Protein AF-A0ABD6DJF8-F1 (afdb_monomer)

Structure (mmCIF, N/CA/C/O backbone):
data_AF-A0ABD6DJF8-F1
#
_entry.id   AF-A0ABD6DJF8-F1
#
loop_
_atom_site.group_PDB
_atom_site.id
_atom_site.type_symbol
_atom_site.label_atom_id
_atom_site.label_alt_id
_atom_site.label_comp_id
_atom_site.label_asym_id
_atom_site.label_entity_id
_atom_site.label_seq_id
_atom_site.pdbx_PDB_ins_code
_atom_site.Cartn_x
_atom_site.Cartn_y
_atom_site.Cartn_z
_atom_site.occupancy
_atom_site.B_iso_or_equiv
_atom_site.auth_seq_id
_atom_site.auth_comp_id
_atom_site.auth_asym_id
_atom_site.auth_atom_id
_atom_site.pdbx_PDB_model_num
ATOM 1 N N . MET A 1 1 ? 12.710 9.461 -6.336 1.00 67.00 1 MET A N 1
ATOM 2 C CA . MET A 1 1 ? 12.147 9.078 -7.646 1.00 67.00 1 MET A CA 1
ATOM 3 C C . MET A 1 1 ? 11.269 7.851 -7.463 1.00 67.00 1 MET A C 1
ATOM 5 O O . MET A 1 1 ? 11.591 7.058 -6.578 1.00 67.00 1 MET A O 1
ATOM 9 N N . PRO A 1 2 ? 10.154 7.730 -8.198 1.00 80.25 2 PRO A N 1
ATOM 10 C CA . PRO A 1 2 ? 9.406 6.479 -8.271 1.00 80.25 2 PRO A CA 1
ATOM 11 C C . PRO A 1 2 ? 10.259 5.352 -8.878 1.00 80.25 2 PRO A C 1
ATOM 13 O O . PRO A 1 2 ? 11.252 5.612 -9.559 1.00 80.25 2 PRO A O 1
ATOM 16 N N . ARG A 1 3 ? 9.930 4.108 -8.524 1.00 89.88 3 ARG A N 1
ATOM 17 C CA . ARG A 1 3 ? 10.587 2.884 -8.997 1.00 89.88 3 ARG A CA 1
ATOM 18 C C . ARG A 1 3 ? 9.525 1.900 -9.470 1.00 89.88 3 ARG A C 1
ATOM 20 O O . ARG A 1 3 ? 8.426 1.888 -8.915 1.00 89.88 3 ARG A O 1
ATOM 27 N N . GLN A 1 4 ? 9.885 1.053 -10.428 1.00 93.50 4 GLN A N 1
ATOM 28 C CA . GLN A 1 4 ? 9.076 -0.107 -10.787 1.00 93.50 4 GLN A CA 1
ATOM 29 C C . GLN A 1 4 ? 9.014 -1.083 -9.602 1.00 93.50 4 GLN A C 1
ATOM 31 O O . GLN A 1 4 ? 10.021 -1.312 -8.927 1.00 93.50 4 GLN A O 1
ATOM 36 N N . LEU A 1 5 ? 7.829 -1.627 -9.334 1.00 94.44 5 LEU A N 1
ATOM 37 C CA . LEU A 1 5 ? 7.541 -2.494 -8.195 1.00 94.44 5 LEU A CA 1
ATOM 38 C C . LEU A 1 5 ? 7.009 -3.836 -8.686 1.00 94.44 5 LEU A C 1
ATOM 40 O O . LEU A 1 5 ? 6.065 -3.882 -9.471 1.00 94.44 5 LEU A O 1
ATOM 44 N N . ASP A 1 6 ? 7.596 -4.914 -8.176 1.00 94.62 6 ASP A N 1
ATOM 45 C CA . ASP A 1 6 ? 7.154 -6.285 -8.420 1.00 94.62 6 ASP A CA 1
ATOM 46 C C . ASP A 1 6 ? 6.567 -6.848 -7.117 1.00 94.62 6 ASP A C 1
ATOM 48 O O . ASP A 1 6 ? 7.290 -7.267 -6.207 1.00 94.6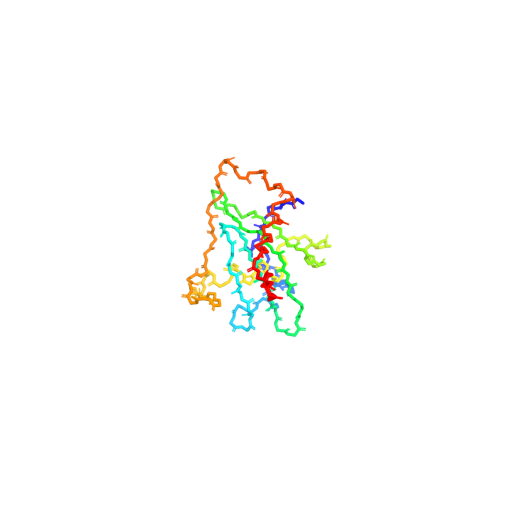2 6 ASP A O 1
ATOM 52 N N . PHE A 1 7 ? 5.244 -6.747 -6.978 1.00 94.94 7 PHE A N 1
ATOM 53 C CA . PHE A 1 7 ? 4.532 -7.192 -5.777 1.00 94.94 7 PHE A CA 1
ATOM 54 C C . PHE A 1 7 ? 4.405 -8.710 -5.723 1.00 94.94 7 PHE A C 1
ATOM 56 O O . PHE A 1 7 ? 4.391 -9.297 -4.6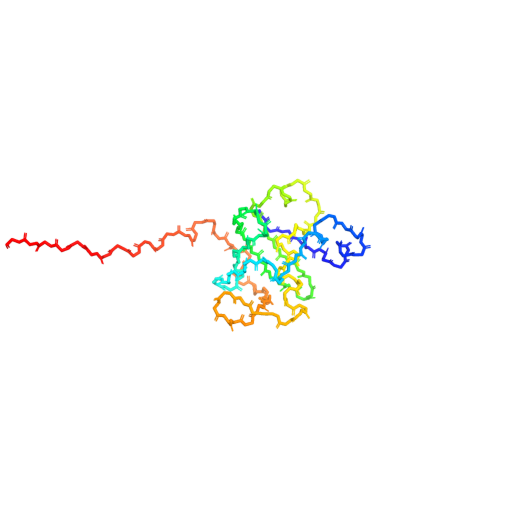44 1.00 94.94 7 PHE A O 1
ATOM 63 N N . GLU A 1 8 ? 4.310 -9.341 -6.883 1.00 93.94 8 GLU A N 1
ATOM 64 C CA . GLU A 1 8 ? 4.221 -10.779 -7.041 1.00 93.94 8 GLU A CA 1
ATOM 65 C C . GLU A 1 8 ? 5.541 -11.436 -6.618 1.00 93.94 8 GLU A C 1
ATOM 67 O O . GLU A 1 8 ? 5.515 -12.353 -5.799 1.00 93.94 8 GLU A O 1
ATOM 72 N N . ALA A 1 9 ? 6.691 -10.906 -7.046 1.00 92.94 9 ALA A N 1
ATOM 73 C CA . ALA A 1 9 ? 7.994 -11.367 -6.568 1.00 92.94 9 ALA A CA 1
ATOM 74 C C . ALA A 1 9 ? 8.175 -11.143 -5.055 1.00 92.94 9 ALA A C 1
ATOM 76 O O . ALA A 1 9 ? 8.725 -12.007 -4.368 1.00 92.94 9 ALA A O 1
ATOM 77 N N . GLU A 1 10 ? 7.696 -10.014 -4.513 1.00 94.12 10 GLU A N 1
ATOM 78 C CA . GLU A 1 10 ? 7.710 -9.742 -3.066 1.00 94.12 10 GLU A CA 1
ATOM 79 C C . GLU A 1 10 ? 6.857 -10.743 -2.270 1.00 94.12 10 GLU A C 1
ATOM 81 O O . GLU A 1 10 ? 7.256 -11.203 -1.197 1.00 94.12 10 GLU A O 1
ATOM 86 N N . ARG A 1 11 ? 5.680 -11.093 -2.793 1.00 92.56 11 ARG A N 1
ATOM 87 C CA . ARG A 1 11 ? 4.802 -12.109 -2.209 1.00 92.56 11 ARG A CA 1
ATOM 88 C C . ARG A 1 11 ? 5.459 -13.479 -2.247 1.00 92.56 11 ARG A C 1
ATOM 90 O O . ARG A 1 11 ? 5.494 -14.167 -1.231 1.00 92.56 11 ARG A O 1
ATOM 97 N N . ASP A 1 12 ? 5.953 -13.875 -3.414 1.00 92.56 12 ASP A N 1
ATOM 98 C CA . ASP A 1 12 ? 6.420 -15.236 -3.670 1.00 92.56 12 ASP A CA 1
ATOM 99 C C . ASP A 1 12 ? 7.740 -15.529 -2.942 1.00 92.56 12 ASP A C 1
ATOM 101 O O . ASP A 1 12 ? 7.974 -16.663 -2.523 1.00 92.56 12 ASP A O 1
ATOM 105 N N . ARG A 1 13 ? 8.575 -14.505 -2.702 1.00 87.81 13 ARG A N 1
ATOM 106 C CA . ARG A 1 13 ? 9.770 -14.636 -1.851 1.00 87.81 13 ARG A CA 1
ATOM 107 C C . ARG A 1 13 ? 9.449 -14.769 -0.357 1.00 87.81 13 ARG A C 1
ATOM 109 O O . ARG A 1 13 ? 10.355 -15.085 0.407 1.00 87.81 13 ARG A O 1
ATOM 116 N N . GLY A 1 14 ? 8.205 -14.503 0.062 1.00 73.62 14 GLY A N 1
ATOM 117 C CA . GLY A 1 14 ? 7.806 -14.491 1.473 1.00 73.62 14 GLY A CA 1
ATOM 118 C C . GLY A 1 14 ? 8.551 -13.433 2.291 1.00 73.62 14 GLY A C 1
ATOM 119 O O . GLY A 1 14 ? 8.959 -13.697 3.414 1.00 73.62 14 GLY A O 1
ATOM 120 N N . GLY A 1 15 ? 8.819 -12.262 1.705 1.00 72.94 15 GLY A N 1
ATOM 121 C CA . GLY A 1 15 ? 9.645 -11.245 2.355 1.00 72.94 15 GLY A CA 1
ATOM 122 C C . GLY A 1 15 ? 8.957 -10.586 3.555 1.00 72.94 15 GLY A C 1
ATOM 123 O O . GLY A 1 15 ? 7.735 -10.417 3.562 1.00 72.94 15 GLY A O 1
ATOM 124 N N . ASP A 1 16 ? 9.756 -10.099 4.514 1.00 85.31 16 ASP A N 1
ATOM 125 C CA . ASP A 1 16 ? 9.287 -9.363 5.702 1.00 85.31 16 ASP A CA 1
ATOM 126 C C . ASP A 1 16 ? 8.290 -8.244 5.354 1.00 85.31 16 ASP A C 1
ATOM 128 O O . ASP A 1 16 ? 7.358 -7.971 6.110 1.00 85.31 16 ASP A O 1
ATOM 132 N N . SER A 1 17 ? 8.473 -7.568 4.213 1.00 92.12 17 SER A N 1
ATOM 133 C CA . SER A 1 17 ? 7.574 -6.495 3.774 1.00 92.12 17 SER A CA 1
ATOM 134 C C . SER A 1 17 ? 6.182 -7.015 3.426 1.00 92.12 17 SER A C 1
ATOM 136 O O . SER A 1 17 ? 5.194 -6.399 3.831 1.00 92.12 17 SER A O 1
ATOM 138 N N . TRP A 1 18 ? 6.085 -8.140 2.711 1.00 94.00 18 TRP A N 1
ATOM 139 C CA . TRP A 1 18 ? 4.795 -8.741 2.389 1.00 94.00 18 TRP A CA 1
ATOM 140 C C . TRP A 1 18 ? 4.117 -9.293 3.635 1.00 94.00 18 TRP A C 1
ATOM 142 O O . TRP A 1 18 ? 2.922 -9.078 3.819 1.00 94.00 18 TRP A O 1
ATOM 152 N N . GLU A 1 19 ? 4.851 -9.979 4.508 1.00 92.88 19 GLU A N 1
ATOM 153 C CA . GLU A 1 19 ? 4.285 -10.578 5.721 1.00 92.88 19 GLU A CA 1
ATOM 154 C C . GLU A 1 19 ? 3.757 -9.522 6.697 1.00 92.88 19 GLU A C 1
ATOM 156 O O . GLU A 1 19 ? 2.650 -9.652 7.216 1.00 92.88 19 GLU A O 1
ATOM 161 N N . ARG A 1 20 ? 4.503 -8.427 6.886 1.00 92.88 20 ARG A N 1
ATOM 162 C CA . ARG A 1 20 ? 4.106 -7.314 7.765 1.00 92.88 20 ARG A CA 1
ATOM 163 C C . ARG A 1 20 ? 2.961 -6.468 7.215 1.00 92.88 20 ARG A C 1
ATOM 165 O O . ARG A 1 20 ? 2.389 -5.673 7.959 1.00 92.88 20 ARG A O 1
ATOM 172 N N . ALA A 1 21 ? 2.665 -6.574 5.923 1.00 95.75 21 ALA A N 1
ATOM 173 C CA . ALA A 1 21 ? 1.580 -5.836 5.300 1.00 95.75 21 ALA A CA 1
ATOM 174 C C . ALA A 1 21 ? 0.230 -6.475 5.654 1.00 95.75 21 ALA A C 1
ATOM 176 O O . ALA A 1 21 ? -0.175 -7.463 5.034 1.00 95.75 21 ALA A O 1
ATOM 177 N N . ASP A 1 22 ? -0.476 -5.896 6.623 1.00 96.19 22 ASP A N 1
ATOM 178 C CA . ASP A 1 22 ? -1.854 -6.254 6.960 1.00 96.19 22 ASP A CA 1
ATOM 179 C C . ASP A 1 22 ? -2.792 -5.065 6.691 1.00 96.19 22 ASP A C 1
ATOM 181 O O . ASP A 1 22 ? -2.844 -4.128 7.493 1.00 96.19 22 ASP A O 1
ATOM 185 N N . PRO A 1 23 ? -3.551 -5.078 5.581 1.00 97.44 23 PRO A N 1
ATOM 186 C CA . PRO A 1 23 ? -4.444 -3.977 5.240 1.00 97.44 23 PRO A CA 1
ATOM 187 C C . PRO A 1 23 ? -5.694 -3.897 6.116 1.00 97.44 23 PRO A C 1
ATOM 189 O O . PRO A 1 23 ? -6.366 -2.876 6.083 1.00 97.44 23 PRO A O 1
ATOM 192 N N . ARG A 1 24 ? -6.025 -4.933 6.898 1.00 97.69 24 ARG A N 1
ATOM 193 C CA . ARG A 1 24 ? -7.176 -4.890 7.817 1.00 97.69 24 ARG A CA 1
ATOM 194 C C . ARG A 1 24 ? -6.832 -4.222 9.143 1.00 97.69 24 ARG A C 1
ATOM 196 O O . ARG A 1 24 ? -7.727 -3.736 9.825 1.00 97.69 24 ARG A O 1
ATOM 203 N N . ALA A 1 25 ? -5.555 -4.237 9.514 1.00 97.50 25 ALA A N 1
ATOM 204 C CA . ALA A 1 25 ? -5.056 -3.619 10.737 1.00 97.50 25 ALA A CA 1
ATOM 205 C C . ALA A 1 25 ? -4.406 -2.244 10.492 1.00 97.50 25 ALA A C 1
ATOM 207 O O . ALA A 1 25 ? -4.130 -1.517 11.447 1.00 97.50 25 ALA A O 1
ATOM 208 N N . ALA A 1 26 ? -4.136 -1.890 9.234 1.00 98.12 26 ALA A N 1
ATOM 209 C CA . ALA A 1 26 ? -3.571 -0.603 8.854 1.00 98.12 26 ALA A CA 1
ATOM 210 C C . ALA A 1 26 ? -4.648 0.481 8.687 1.00 98.12 26 ALA A C 1
ATOM 212 O O . ALA A 1 26 ? -5.770 0.200 8.274 1.00 98.12 26 ALA A O 1
ATOM 213 N N . LEU A 1 27 ? -4.267 1.736 8.931 1.00 98.44 27 LEU A N 1
ATOM 214 C CA . LEU A 1 27 ? -5.011 2.899 8.449 1.00 98.44 27 LEU A CA 1
ATOM 215 C C . LEU A 1 27 ? -4.515 3.243 7.042 1.00 98.44 27 LEU A C 1
ATOM 217 O O . LEU A 1 27 ? -3.309 3.424 6.848 1.00 98.44 27 LEU A O 1
ATOM 221 N N . ILE A 1 28 ? -5.438 3.336 6.086 1.00 98.50 28 ILE A N 1
ATOM 222 C CA . ILE A 1 28 ? -5.176 3.733 4.701 1.00 98.50 28 ILE A CA 1
ATOM 223 C C . ILE A 1 28 ? -6.015 4.976 4.424 1.00 98.50 28 ILE A C 1
ATOM 225 O O . ILE A 1 28 ? -7.235 4.905 4.508 1.00 98.50 28 ILE A O 1
ATOM 229 N N . GLU A 1 29 ? -5.365 6.082 4.076 1.00 98.12 29 GLU A N 1
ATOM 230 C CA . GLU A 1 29 ? -6.027 7.308 3.620 1.00 98.12 29 GLU A CA 1
ATOM 231 C C . GLU A 1 29 ? -5.616 7.568 2.167 1.00 98.12 29 GLU A C 1
ATOM 233 O O . GLU A 1 29 ? -4.418 7.636 1.861 1.00 98.12 29 GLU A O 1
ATOM 238 N N . GLN A 1 30 ? -6.587 7.720 1.264 1.00 96.06 30 GLN A N 1
ATOM 239 C CA . GLN A 1 30 ? -6.340 8.046 -0.145 1.00 96.06 30 GLN A CA 1
ATOM 240 C C . GLN A 1 30 ? -6.439 9.559 -0.366 1.00 96.06 30 GLN A C 1
ATOM 242 O O . GLN A 1 30 ? -7.341 10.223 0.141 1.00 96.06 30 GLN A O 1
ATOM 247 N N . PHE A 1 31 ? -5.524 10.131 -1.150 1.00 93.12 31 PHE A N 1
ATOM 248 C CA . PHE A 1 31 ? -5.599 11.539 -1.539 1.00 93.12 31 PHE A CA 1
ATOM 249 C C . PHE A 1 31 ? -5.006 11.790 -2.925 1.00 93.12 31 PHE A C 1
ATOM 251 O O . PHE A 1 31 ? -3.977 11.240 -3.321 1.00 93.12 31 PHE A O 1
ATOM 258 N N . GLY A 1 32 ? -5.641 12.691 -3.674 1.00 90.38 32 GLY A N 1
ATOM 259 C CA . GLY A 1 32 ? -5.300 12.887 -5.080 1.00 90.38 32 GLY A CA 1
ATOM 260 C C . GLY A 1 32 ? -5.465 11.594 -5.888 1.00 90.38 32 GLY A C 1
ATOM 261 O O . GLY A 1 32 ? -6.146 10.664 -5.472 1.00 90.38 32 GLY A O 1
ATOM 262 N N . ARG A 1 33 ? -4.852 11.536 -7.074 1.00 90.12 33 ARG A N 1
ATOM 263 C CA . ARG A 1 33 ? -5.012 10.379 -7.971 1.00 90.12 33 ARG A CA 1
ATOM 264 C C . ARG A 1 33 ? -4.151 9.171 -7.581 1.00 90.12 33 ARG A C 1
ATOM 266 O O . ARG A 1 33 ? -4.574 8.042 -7.793 1.00 90.12 33 ARG A O 1
ATOM 273 N N . TYR A 1 34 ? -2.949 9.409 -7.060 1.00 93.38 34 TYR A N 1
ATOM 274 C CA . TYR A 1 34 ? -1.955 8.357 -6.801 1.00 93.38 34 TYR A CA 1
ATOM 275 C C . TYR A 1 34 ? -1.452 8.348 -5.355 1.00 93.38 34 TYR A C 1
ATOM 277 O O . TYR A 1 34 ? -0.536 7.592 -5.050 1.00 93.38 34 TYR A O 1
ATOM 285 N N . GLY A 1 35 ? -1.939 9.252 -4.500 1.00 95.62 35 GLY A N 1
ATOM 286 C CA . GLY A 1 35 ? -1.384 9.493 -3.172 1.00 95.62 35 GLY A CA 1
ATOM 287 C C . GLY A 1 35 ? -2.068 8.663 -2.095 1.00 95.62 35 GLY A C 1
ATOM 288 O O . GLY A 1 35 ? -3.291 8.539 -2.074 1.00 95.62 35 GLY A O 1
ATOM 289 N N . TYR A 1 36 ? -1.262 8.137 -1.175 1.00 97.94 36 TYR A N 1
ATOM 290 C CA . TYR A 1 36 ? -1.748 7.424 0.001 1.00 97.94 36 TYR A CA 1
ATOM 291 C C . TYR A 1 36 ? -0.939 7.811 1.236 1.00 97.94 36 TYR A C 1
ATOM 293 O O . TYR A 1 36 ? 0.276 8.041 1.165 1.00 97.94 36 TYR A O 1
ATOM 301 N N . ARG A 1 37 ? -1.616 7.866 2.382 1.00 98.38 37 ARG A N 1
ATOM 302 C CA . ARG A 1 37 ? -1.002 7.784 3.708 1.00 98.38 37 ARG A CA 1
ATOM 303 C C . ARG A 1 37 ? -1.328 6.417 4.269 1.00 98.38 37 ARG A C 1
ATOM 305 O O . ARG A 1 37 ? -2.484 6.006 4.275 1.00 98.38 37 ARG A O 1
ATOM 312 N N . VAL A 1 38 ? -0.301 5.706 4.715 1.00 98.38 38 VAL A N 1
ATOM 313 C CA . VAL A 1 38 ? -0.469 4.390 5.330 1.00 98.38 38 VAL A CA 1
ATOM 314 C C . VAL A 1 38 ? 0.185 4.397 6.697 1.00 98.38 38 VAL A C 1
ATOM 316 O O . VAL A 1 38 ? 1.354 4.766 6.827 1.00 98.38 38 VAL A O 1
ATOM 319 N N . THR A 1 39 ? -0.566 3.954 7.701 1.00 98.31 39 THR A N 1
ATOM 320 C CA . THR A 1 39 ? -0.067 3.724 9.060 1.00 98.31 39 THR A CA 1
ATOM 321 C C . THR 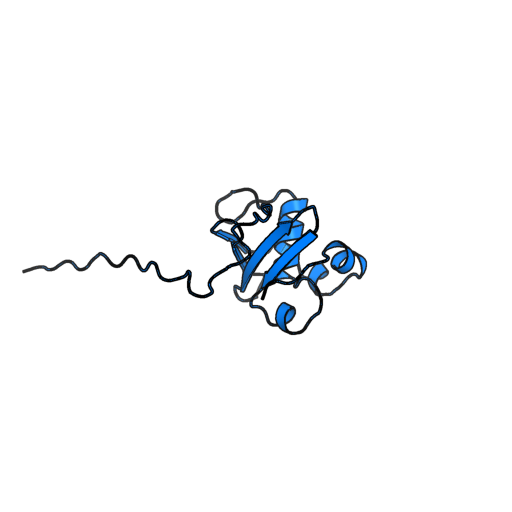A 1 39 ? -0.259 2.254 9.406 1.00 98.31 39 THR A C 1
ATOM 323 O O . THR A 1 39 ? -1.386 1.787 9.563 1.00 98.31 39 THR A O 1
ATOM 326 N N . LEU A 1 40 ? 0.846 1.514 9.510 1.00 97.12 40 LEU A N 1
ATOM 327 C CA . LEU A 1 40 ? 0.831 0.126 9.980 1.00 97.12 40 LEU A CA 1
ATOM 328 C C . LEU A 1 40 ? 0.647 0.066 11.507 1.00 97.12 40 LEU A C 1
ATOM 330 O O . LEU A 1 40 ? 1.005 1.027 12.196 1.00 97.12 40 LEU A O 1
ATOM 334 N N . PRO A 1 41 ? 0.159 -1.059 12.065 1.00 95.50 41 PRO A N 1
ATOM 335 C CA . PRO A 1 41 ? -0.015 -1.222 13.508 1.00 95.50 41 PRO A CA 1
ATOM 336 C C . PRO A 1 41 ? 1.245 -0.868 14.309 1.00 95.50 41 PRO A C 1
ATOM 338 O O . PRO A 1 41 ? 2.315 -1.436 14.092 1.00 95.50 41 PRO A O 1
ATOM 341 N N . GLY A 1 42 ? 1.119 0.083 15.241 1.00 92.19 42 GLY A N 1
ATOM 342 C CA . GLY A 1 42 ? 2.222 0.537 16.099 1.00 92.19 42 GLY A CA 1
ATOM 343 C C . GLY A 1 42 ? 3.337 1.312 15.381 1.00 92.19 42 GLY A C 1
ATOM 344 O O . GLY A 1 42 ? 4.380 1.561 15.984 1.00 92.19 42 GLY A O 1
ATOM 345 N N . GLY A 1 43 ? 3.145 1.670 14.109 1.00 93.38 43 GLY A N 1
ATOM 346 C CA . GLY A 1 43 ? 4.097 2.425 13.300 1.00 93.38 43 GLY A CA 1
ATOM 347 C C . GLY A 1 43 ? 3.756 3.910 13.168 1.00 93.38 43 GLY A C 1
ATOM 348 O O . GLY A 1 43 ? 2.734 4.392 13.654 1.00 93.38 43 GLY A O 1
ATOM 349 N N . SER A 1 44 ? 4.632 4.631 12.470 1.00 95.75 44 SER A N 1
ATOM 350 C CA . SER A 1 44 ? 4.390 6.008 12.033 1.00 95.75 44 SER A CA 1
ATOM 351 C C . SER A 1 44 ? 3.660 6.034 10.691 1.00 95.75 44 SER A C 1
ATOM 353 O O . SER A 1 44 ? 3.760 5.091 9.905 1.00 95.75 44 SER A O 1
ATOM 355 N N . VAL A 1 45 ? 2.975 7.143 10.408 1.00 97.81 45 VAL A N 1
ATOM 356 C CA . VAL A 1 45 ? 2.406 7.408 9.083 1.00 97.81 45 VAL A CA 1
ATOM 357 C C . VAL A 1 45 ? 3.513 7.593 8.044 1.00 97.81 45 VAL A C 1
ATOM 359 O O . VAL A 1 45 ? 4.515 8.264 8.304 1.00 97.81 45 VAL A O 1
ATOM 362 N N . HIS A 1 46 ? 3.306 7.025 6.859 1.00 98.00 46 HIS A N 1
ATOM 363 C CA . HIS A 1 46 ? 4.193 7.165 5.709 1.00 98.00 46 HIS A CA 1
ATOM 364 C C . HIS A 1 46 ? 3.428 7.623 4.469 1.00 98.00 46 HIS A C 1
ATOM 366 O O . HIS A 1 46 ? 2.326 7.140 4.199 1.00 98.00 46 HIS A O 1
ATOM 372 N N . HIS A 1 47 ? 4.026 8.540 3.705 1.00 97.25 47 HIS A N 1
ATOM 373 C CA . HIS A 1 47 ? 3.463 9.036 2.455 1.00 97.25 47 HIS A CA 1
ATOM 374 C C . HIS A 1 47 ? 4.013 8.234 1.287 1.00 97.25 47 HIS A C 1
ATOM 376 O O . HIS A 1 47 ? 5.225 8.028 1.142 1.00 97.25 47 HIS A O 1
ATOM 382 N N . LEU A 1 48 ? 3.113 7.804 0.414 1.00 95.75 48 LEU A N 1
ATOM 383 C CA . LEU A 1 48 ? 3.479 7.055 -0.771 1.00 95.75 48 LEU A CA 1
ATOM 384 C C . LEU A 1 48 ? 2.670 7.505 -1.982 1.00 95.75 48 LEU A C 1
ATOM 386 O O . LEU A 1 48 ? 1.575 8.053 -1.859 1.00 95.75 48 LEU A O 1
ATOM 390 N N . ALA A 1 49 ? 3.258 7.286 -3.152 1.00 95.94 49 ALA A N 1
ATOM 391 C CA . ALA A 1 49 ? 2.571 7.399 -4.424 1.00 95.94 49 ALA A CA 1
ATOM 392 C C . ALA A 1 49 ? 2.625 6.044 -5.125 1.00 95.94 49 ALA A C 1
ATOM 394 O O . ALA A 1 49 ? 3.695 5.430 -5.154 1.00 95.94 49 ALA A O 1
ATOM 395 N N . LEU A 1 50 ? 1.501 5.583 -5.665 1.00 96.06 50 LEU A N 1
ATOM 396 C CA . LEU A 1 50 ? 1.402 4.305 -6.363 1.00 96.06 50 LEU A CA 1
ATOM 397 C C . LEU A 1 50 ? 0.432 4.420 -7.542 1.00 96.06 50 LEU A C 1
ATOM 399 O O . LEU A 1 50 ? -0.683 4.916 -7.400 1.00 96.06 50 LEU A O 1
ATOM 403 N N . GLY A 1 51 ? 0.873 3.942 -8.698 1.00 95.00 51 GLY A N 1
ATOM 404 C CA . GLY A 1 51 ? 0.071 3.798 -9.907 1.00 95.00 51 GLY A CA 1
ATOM 405 C C . GLY A 1 51 ? 0.538 2.585 -10.706 1.00 95.00 51 GLY A C 1
ATOM 406 O O . GLY A 1 51 ? 1.463 1.878 -10.296 1.00 95.00 51 GLY A O 1
ATOM 407 N N . HIS A 1 52 ? -0.096 2.340 -11.847 1.00 93.50 52 HIS A N 1
ATOM 408 C CA . HIS A 1 52 ? 0.348 1.301 -12.774 1.00 93.50 52 HIS A CA 1
ATOM 409 C C . HIS A 1 52 ? 0.326 1.783 -14.226 1.00 93.50 52 HIS A C 1
ATOM 411 O O . HIS A 1 52 ? -0.577 2.507 -14.621 1.00 93.50 52 HIS A O 1
ATOM 417 N N . ASP A 1 53 ? 1.259 1.332 -15.051 1.00 88.38 53 ASP A N 1
ATOM 418 C CA . ASP A 1 53 ? 1.206 1.487 -16.505 1.00 88.38 53 ASP A CA 1
ATOM 419 C C . ASP A 1 53 ? 1.224 0.104 -17.149 1.00 88.38 53 ASP A C 1
ATOM 421 O O . ASP A 1 53 ? 2.122 -0.696 -16.901 1.00 88.38 53 ASP A O 1
ATOM 425 N N . SER A 1 54 ? 0.202 -0.198 -17.954 1.00 85.25 54 SER A N 1
ATOM 426 C CA . SER A 1 54 ? 0.149 -1.428 -18.756 1.00 85.25 54 SER A CA 1
ATOM 427 C C . SER A 1 54 ? 0.404 -2.724 -17.958 1.00 85.25 54 SER A C 1
ATOM 429 O O . SER A 1 54 ? 0.934 -3.701 -18.481 1.00 85.25 54 SER A O 1
ATOM 431 N N . GLY A 1 55 ? 0.016 -2.735 -16.677 1.00 81.75 55 GLY A N 1
ATOM 432 C CA . GLY A 1 55 ? 0.200 -3.854 -15.745 1.00 81.75 55 GLY A CA 1
ATOM 433 C C . GLY A 1 55 ? 1.490 -3.812 -14.916 1.00 81.75 55 GLY A C 1
ATOM 434 O O . GLY A 1 55 ? 1.600 -4.565 -13.955 1.00 81.75 55 GLY A O 1
ATOM 435 N N . ALA A 1 56 ? 2.437 -2.922 -15.222 1.00 90.38 56 ALA A N 1
ATOM 436 C CA . ALA A 1 56 ? 3.609 -2.672 -14.391 1.00 90.38 56 ALA A CA 1
ATOM 437 C C . ALA A 1 56 ? 3.287 -1.628 -13.317 1.00 90.38 56 ALA A C 1
ATOM 439 O O . ALA A 1 56 ? 2.823 -0.531 -13.625 1.00 90.38 56 ALA A O 1
ATOM 440 N N . TYR A 1 57 ? 3.547 -1.950 -12.052 1.00 95.00 57 TYR A N 1
ATOM 441 C CA . TYR A 1 57 ? 3.368 -0.994 -10.966 1.00 95.00 57 TYR A CA 1
ATOM 442 C C . TYR A 1 57 ? 4.580 -0.083 -10.829 1.00 95.00 57 TYR A C 1
ATOM 444 O O . TYR A 1 57 ? 5.724 -0.534 -10.861 1.00 95.00 57 TYR A O 1
ATOM 452 N N . GLU A 1 58 ? 4.320 1.197 -10.595 1.00 94.25 58 GLU A N 1
ATOM 453 C CA . GLU A 1 58 ? 5.346 2.187 -10.307 1.00 94.25 58 GLU A CA 1
ATOM 454 C C . GLU A 1 58 ? 4.940 3.002 -9.077 1.00 94.25 58 GLU A C 1
ATOM 456 O O . GLU A 1 58 ? 3.792 3.429 -8.921 1.00 94.25 58 GLU A O 1
ATOM 461 N N . GLY A 1 59 ? 5.885 3.212 -8.163 1.00 94.62 59 GLY A N 1
ATOM 462 C CA . GLY A 1 59 ? 5.586 3.941 -6.942 1.00 94.62 59 GLY A CA 1
ATOM 463 C C . GLY A 1 59 ? 6.796 4.362 -6.129 1.00 94.62 59 GLY A C 1
ATOM 464 O O . GLY A 1 59 ? 7.949 4.057 -6.438 1.00 94.62 59 GLY A O 1
ATOM 465 N N . ARG A 1 60 ? 6.521 5.103 -5.058 1.00 95.69 60 ARG A N 1
ATOM 466 C CA . ARG A 1 60 ? 7.503 5.524 -4.056 1.00 95.69 60 ARG A CA 1
ATOM 467 C C . ARG A 1 60 ? 6.885 5.531 -2.673 1.00 95.69 60 ARG A C 1
ATOM 469 O O . ARG A 1 60 ? 5.708 5.833 -2.547 1.00 95.69 60 ARG A O 1
ATOM 476 N N . CYS A 1 61 ? 7.697 5.312 -1.649 1.00 96.69 61 CYS A N 1
ATOM 477 C CA . CYS A 1 61 ? 7.324 5.508 -0.252 1.00 96.69 61 CYS A CA 1
ATOM 478 C C . CYS A 1 61 ? 8.452 6.260 0.467 1.00 96.69 61 CYS A C 1
ATOM 480 O O . CYS A 1 61 ? 9.620 6.070 0.133 1.00 96.69 61 CYS A O 1
ATOM 482 N N . ASP A 1 62 ? 8.115 7.105 1.437 1.00 96.06 62 ASP A N 1
ATOM 483 C CA . ASP A 1 62 ? 9.083 7.867 2.240 1.00 96.06 62 ASP A CA 1
ATOM 484 C C . ASP A 1 62 ? 9.699 7.066 3.411 1.00 96.06 62 ASP A C 1
ATOM 486 O O . ASP A 1 62 ? 10.464 7.610 4.207 1.00 96.06 62 ASP A O 1
ATOM 490 N N . CYS A 1 63 ? 9.393 5.768 3.541 1.00 95.25 63 CYS A N 1
ATOM 491 C CA . CYS A 1 63 ? 9.913 4.941 4.627 1.00 95.25 63 CYS A CA 1
ATOM 492 C C . CYS A 1 63 ? 11.333 4.408 4.363 1.00 95.25 63 CYS A C 1
ATOM 494 O O . CYS A 1 63 ? 11.730 4.130 3.231 1.00 95.25 63 CYS A O 1
ATOM 496 N N . ARG A 1 64 ? 12.077 4.141 5.445 1.00 92.69 64 ARG A N 1
ATOM 497 C CA . ARG A 1 64 ? 13.438 3.563 5.394 1.00 92.69 64 ARG A CA 1
ATOM 498 C C . ARG A 1 64 ? 13.472 2.185 4.726 1.00 92.69 64 ARG A C 1
ATOM 500 O O . ARG A 1 64 ? 14.457 1.835 4.089 1.00 92.69 64 ARG A O 1
ATOM 507 N N . GLY A 1 65 ? 12.391 1.411 4.857 1.00 90.38 65 GLY A N 1
ATOM 508 C CA . GLY A 1 65 ? 12.256 0.120 4.182 1.00 90.38 65 GLY A CA 1
ATOM 509 C C . GLY A 1 65 ? 12.265 0.262 2.661 1.00 90.38 65 GLY A C 1
ATOM 510 O O . GLY A 1 65 ? 12.864 -0.557 1.986 1.00 90.38 65 GLY A O 1
ATOM 511 N N . PHE A 1 66 ? 11.672 1.329 2.123 1.00 93.44 66 PHE A N 1
ATOM 512 C CA . PHE A 1 66 ? 11.769 1.637 0.700 1.00 93.44 66 PHE A CA 1
ATOM 513 C C . PHE A 1 66 ? 13.159 2.182 0.348 1.00 93.44 66 PHE A C 1
ATOM 515 O O . PHE A 1 66 ? 13.726 1.782 -0.657 1.00 93.44 66 PHE A O 1
ATOM 522 N N . GLU A 1 67 ? 13.732 3.059 1.173 1.00 92.31 67 GLU A N 1
ATOM 523 C CA . GLU A 1 67 ? 15.052 3.657 0.916 1.00 92.31 67 GLU A CA 1
ATOM 524 C C . GLU A 1 67 ? 16.179 2.619 0.770 1.00 92.31 67 GLU A C 1
ATOM 526 O O . GLU A 1 67 ? 17.030 2.781 -0.100 1.00 92.31 67 GLU A O 1
ATOM 531 N N . TYR A 1 68 ? 16.184 1.564 1.594 1.00 88.38 68 TYR A N 1
ATOM 532 C CA . TYR A 1 68 ? 17.306 0.614 1.660 1.00 88.38 68 TYR A CA 1
ATOM 533 C C . TYR A 1 68 ? 17.060 -0.757 1.059 1.00 88.38 68 TYR A C 1
ATOM 535 O O . TYR A 1 68 ? 18.023 -1.503 0.905 1.00 88.38 68 TYR A O 1
ATOM 543 N N . GLN A 1 69 ? 15.811 -1.114 0.775 1.00 84.69 69 GLN A N 1
ATOM 544 C CA . GLN A 1 69 ? 15.500 -2.415 0.195 1.00 84.69 69 GLN A CA 1
ATOM 545 C C . GLN A 1 69 ? 15.126 -2.277 -1.276 1.00 84.69 69 GLN A C 1
ATOM 547 O O . GLN A 1 69 ? 14.536 -1.280 -1.719 1.00 84.69 69 GLN A O 1
ATOM 552 N N . ASP A 1 70 ? 15.444 -3.334 -2.015 1.00 83.94 70 ASP A N 1
ATOM 553 C CA . ASP A 1 70 ? 14.947 -3.539 -3.364 1.00 83.94 70 ASP A CA 1
ATOM 554 C C . ASP A 1 70 ? 13.566 -4.199 -3.301 1.00 83.94 70 ASP A C 1
ATOM 556 O O . ASP A 1 70 ? 13.380 -5.276 -2.717 1.00 83.94 70 ASP A O 1
ATOM 560 N N . GLY A 1 71 ? 12.593 -3.516 -3.905 1.00 90.19 71 GLY A N 1
ATOM 561 C CA . GLY A 1 71 ? 11.201 -3.949 -3.974 1.00 90.19 71 GLY A CA 1
ATOM 562 C C . GLY A 1 71 ? 10.222 -3.075 -3.180 1.00 90.19 71 GLY A C 1
ATOM 563 O O . GLY A 1 71 ? 10.590 -2.046 -2.597 1.00 90.19 71 GLY A O 1
ATOM 564 N N . PRO A 1 72 ? 8.932 -3.446 -3.197 1.00 95.44 72 PRO A N 1
ATOM 565 C CA . PRO A 1 72 ? 7.897 -2.728 -2.475 1.00 95.44 72 PRO A CA 1
ATOM 566 C C . PRO A 1 72 ? 8.040 -2.920 -0.960 1.00 95.44 72 PRO A C 1
ATOM 568 O O . PRO A 1 72 ? 8.121 -4.029 -0.440 1.00 95.44 72 PRO A O 1
ATOM 571 N N . CYS A 1 73 ? 8.013 -1.816 -0.214 1.00 96.69 73 CYS A N 1
ATOM 572 C CA . CYS A 1 73 ? 7.971 -1.872 1.244 1.00 96.69 73 CYS A CA 1
ATOM 573 C C . CYS A 1 73 ? 6.595 -2.347 1.750 1.00 96.69 73 CYS A C 1
ATOM 575 O O . CYS A 1 73 ? 5.613 -2.373 1.003 1.00 96.69 73 CYS A O 1
ATOM 577 N N . ALA A 1 74 ? 6.492 -2.637 3.051 1.00 97.06 74 ALA A N 1
ATOM 578 C CA . ALA A 1 74 ? 5.236 -3.062 3.675 1.00 97.06 74 ALA A CA 1
ATOM 579 C C . ALA A 1 74 ? 4.061 -2.089 3.441 1.00 97.06 74 ALA A C 1
ATOM 581 O O . ALA A 1 74 ? 2.935 -2.537 3.249 1.00 97.06 74 ALA A O 1
ATOM 582 N N . HIS A 1 75 ? 4.298 -0.772 3.381 1.00 98.31 75 HIS A N 1
ATOM 583 C CA . HIS A 1 75 ? 3.242 0.211 3.094 1.00 98.31 75 HIS A CA 1
ATOM 584 C C . HIS A 1 75 ? 2.681 0.065 1.673 1.00 98.31 75 HIS A C 1
ATOM 586 O O . HIS A 1 75 ? 1.468 0.042 1.487 1.00 98.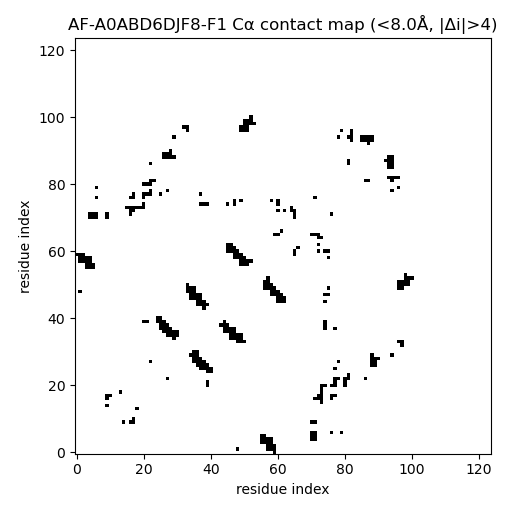31 75 HIS A O 1
ATOM 592 N N . LEU A 1 76 ? 3.556 -0.098 0.674 1.00 97.75 76 LEU A N 1
ATOM 593 C CA . LEU A 1 76 ? 3.150 -0.330 -0.716 1.00 97.75 76 LEU A CA 1
ATOM 594 C C . LEU A 1 76 ? 2.414 -1.670 -0.847 1.00 97.75 76 LEU A C 1
ATOM 596 O O . LEU A 1 76 ? 1.358 -1.740 -1.472 1.00 97.75 76 LEU A O 1
ATOM 600 N N . CYS A 1 77 ? 2.933 -2.719 -0.201 1.00 97.62 77 CYS A N 1
ATOM 601 C CA . CYS A 1 77 ? 2.286 -4.031 -0.166 1.00 97.62 77 CYS A CA 1
ATOM 602 C C . CYS A 1 77 ? 0.901 -3.972 0.493 1.00 97.62 77 CYS A C 1
ATOM 604 O O . CYS A 1 77 ? -0.011 -4.678 0.077 1.00 97.62 77 CYS A O 1
ATOM 606 N N . THR A 1 78 ? 0.721 -3.109 1.495 1.00 98.44 78 THR A N 1
ATOM 607 C CA . THR A 1 78 ? -0.561 -2.928 2.189 1.00 98.44 78 THR A CA 1
ATOM 608 C C . THR A 1 78 ? -1.623 -2.382 1.241 1.00 98.44 78 THR A C 1
ATOM 610 O O . THR A 1 78 ? -2.701 -2.963 1.154 1.00 98.44 78 THR A O 1
ATOM 613 N N . VAL A 1 79 ? -1.306 -1.345 0.457 1.00 98.25 79 VAL A N 1
ATOM 614 C CA . VAL A 1 79 ? -2.229 -0.822 -0.568 1.00 98.25 79 VAL A CA 1
ATOM 615 C C . VAL A 1 79 ? -2.540 -1.895 -1.613 1.00 98.25 79 VAL A C 1
ATOM 617 O O . VAL A 1 79 ? -3.707 -2.132 -1.918 1.00 98.25 79 VAL A O 1
ATOM 620 N N . ARG A 1 80 ? -1.522 -2.611 -2.108 1.00 97.56 80 ARG A N 1
ATOM 621 C CA . ARG A 1 80 ? -1.707 -3.698 -3.084 1.00 97.56 80 ARG A CA 1
ATOM 622 C C . ARG A 1 80 ? -2.662 -4.785 -2.573 1.00 97.56 80 ARG A C 1
ATOM 624 O O . ARG A 1 80 ? -3.567 -5.178 -3.307 1.00 97.56 80 ARG A O 1
ATOM 631 N N . LYS A 1 81 ? -2.489 -5.238 -1.326 1.00 97.88 81 LYS A N 1
ATOM 632 C CA . LYS A 1 81 ? -3.364 -6.238 -0.693 1.00 97.88 81 LYS A CA 1
ATOM 633 C C . LYS A 1 81 ? -4.769 -5.703 -0.425 1.00 97.88 81 LYS A C 1
ATOM 635 O O . LYS A 1 81 ? -5.725 -6.463 -0.531 1.00 97.88 81 LYS A O 1
ATOM 640 N N . ALA A 1 82 ? -4.908 -4.427 -0.065 1.00 98.44 82 ALA A N 1
ATOM 641 C CA . ALA A 1 82 ? -6.215 -3.811 0.149 1.00 98.44 82 ALA A CA 1
ATOM 642 C C . ALA A 1 82 ? -7.066 -3.841 -1.129 1.00 98.44 82 ALA A C 1
ATOM 644 O O . ALA A 1 82 ? -8.242 -4.192 -1.057 1.00 98.44 82 ALA A O 1
ATOM 645 N N . VAL A 1 83 ? -6.451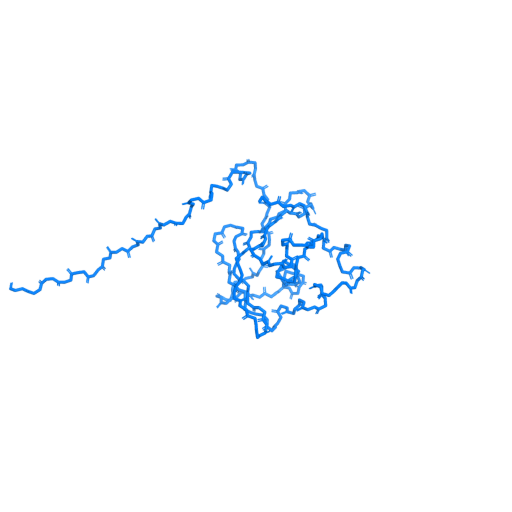 -3.573 -2.288 1.00 97.62 83 VAL A N 1
ATOM 646 C CA . VAL A 1 83 ? -7.100 -3.715 -3.603 1.00 97.62 83 VAL A CA 1
ATOM 647 C C . VAL A 1 83 ? -7.531 -5.163 -3.856 1.00 97.62 83 VAL A C 1
ATOM 649 O O . VAL A 1 83 ? -8.691 -5.397 -4.183 1.00 97.62 83 VAL A O 1
ATOM 652 N N . ASP A 1 84 ? -6.639 -6.143 -3.660 1.00 96.62 84 ASP A N 1
ATOM 653 C CA . ASP A 1 84 ? -6.956 -7.569 -3.879 1.00 96.62 84 ASP A CA 1
ATOM 654 C C . ASP A 1 84 ? -8.103 -8.070 -2.994 1.00 96.62 84 ASP A C 1
ATOM 656 O O . ASP A 1 84 ? -8.895 -8.921 -3.398 1.00 96.62 84 ASP A O 1
ATOM 660 N N . LEU A 1 85 ? -8.187 -7.546 -1.773 1.00 97.88 85 LEU A N 1
ATOM 661 C CA . LEU A 1 85 ? -9.214 -7.895 -0.797 1.00 97.88 85 LEU A CA 1
ATOM 662 C C . LEU A 1 85 ? -10.483 -7.039 -0.917 1.00 97.88 85 LEU A C 1
ATOM 664 O O . LEU A 1 85 ? -11.387 -7.217 -0.099 1.00 97.88 85 LEU A O 1
ATOM 668 N N . ALA A 1 86 ? -10.552 -6.134 -1.900 1.00 98.12 86 ALA A N 1
ATOM 669 C CA . ALA A 1 86 ? -11.652 -5.193 -2.108 1.00 98.12 86 ALA A CA 1
ATOM 670 C C . ALA A 1 86 ? -12.029 -4.408 -0.832 1.00 98.12 86 ALA A C 1
ATOM 672 O O . ALA A 1 86 ? -13.204 -4.293 -0.480 1.00 98.12 86 ALA A O 1
ATOM 673 N N . LEU A 1 87 ? -11.019 -3.906 -0.114 1.00 98.38 87 LEU A N 1
ATOM 674 C CA . LEU A 1 87 ? -11.200 -3.111 1.104 1.00 98.38 87 LEU A CA 1
ATOM 675 C C . LEU A 1 87 ? -11.417 -1.626 0.795 1.00 98.38 87 LEU A C 1
ATOM 677 O O . LEU A 1 87 ? -11.139 -1.150 -0.309 1.00 98.38 87 LEU A O 1
ATOM 681 N N . THR A 1 88 ? -11.897 -0.898 1.799 1.00 98.50 88 THR A N 1
ATOM 682 C CA . THR A 1 88 ? -12.100 0.551 1.762 1.00 98.50 88 THR A CA 1
ATOM 683 C C . THR A 1 88 ? -11.038 1.300 2.568 1.00 98.50 88 THR A C 1
ATOM 685 O O . THR A 1 88 ? -10.366 0.716 3.420 1.00 98.50 88 THR A O 1
ATOM 688 N N . ASP A 1 89 ? -10.861 2.582 2.261 1.00 97.81 89 ASP A N 1
ATOM 689 C CA . ASP A 1 89 ? -10.055 3.526 3.033 1.00 97.81 89 ASP A CA 1
ATOM 690 C C . ASP A 1 89 ? -10.819 4.082 4.250 1.00 97.81 89 ASP A C 1
ATOM 692 O O . ASP A 1 89 ? -11.917 3.627 4.586 1.00 97.81 89 ASP A O 1
ATOM 696 N N . ASP A 1 90 ? -10.230 5.070 4.925 1.00 97.12 90 ASP A N 1
ATOM 697 C CA . ASP A 1 90 ? -10.795 5.737 6.102 1.00 97.12 90 ASP A CA 1
ATOM 698 C C . ASP A 1 90 ? -12.081 6.543 5.834 1.00 97.12 90 ASP A C 1
ATOM 700 O O . ASP A 1 90 ? -12.761 6.944 6.778 1.00 97.12 90 ASP A O 1
ATOM 704 N N . GLN A 1 91 ? -12.424 6.763 4.563 1.00 96.75 91 GLN A N 1
ATOM 705 C CA . GLN A 1 91 ? -13.617 7.477 4.105 1.00 96.75 91 GLN A CA 1
ATOM 706 C C . GLN A 1 91 ? -14.655 6.524 3.481 1.00 96.75 91 GLN A C 1
ATOM 708 O O . GLN A 1 91 ? -15.525 6.956 2.713 1.00 96.75 91 GLN A O 1
ATOM 713 N N . ASP A 1 92 ? -14.551 5.221 3.772 1.00 97.88 92 ASP A N 1
ATOM 714 C CA . ASP A 1 92 ? -15.383 4.153 3.208 1.00 97.88 92 ASP A CA 1
ATOM 715 C C . ASP A 1 92 ? -15.355 4.097 1.663 1.00 97.88 92 ASP A C 1
ATOM 717 O O . ASP A 1 92 ? -16.270 3.564 1.028 1.00 97.88 92 ASP A O 1
ATOM 721 N N . GLN A 1 93 ? -14.303 4.627 1.024 1.00 97.56 93 GLN A N 1
ATOM 722 C CA . GLN A 1 93 ? -14.121 4.546 -0.426 1.00 97.56 93 GLN A CA 1
ATOM 723 C C . GLN A 1 93 ? -13.276 3.327 -0.795 1.00 97.56 93 GLN A C 1
ATOM 725 O O . GLN A 1 93 ? -12.306 3.030 -0.099 1.00 97.56 93 GLN A O 1
ATOM 730 N N . PRO A 1 94 ? -13.575 2.614 -1.897 1.00 98.25 94 PRO A N 1
ATOM 731 C CA . PRO A 1 94 ? -12.746 1.499 -2.339 1.00 98.25 94 PRO A CA 1
ATOM 732 C C . PRO A 1 94 ? -11.284 1.915 -2.515 1.00 98.25 94 PRO A C 1
ATOM 734 O O . PRO A 1 94 ? -10.984 2.901 -3.198 1.00 98.25 94 PRO A O 1
ATOM 737 N N . VAL A 1 95 ? -10.365 1.138 -1.943 1.00 97.88 95 VAL A N 1
ATOM 738 C CA . VAL A 1 95 ? -8.942 1.306 -2.234 1.00 97.88 95 VAL A CA 1
ATOM 739 C C . VAL A 1 95 ? -8.708 0.888 -3.678 1.00 97.88 95 VAL A C 1
ATOM 741 O O . VAL A 1 95 ? -9.051 -0.223 -4.082 1.00 97.88 95 VAL A O 1
ATOM 744 N N . SER A 1 96 ? -8.135 1.784 -4.477 1.00 96.19 96 SER A N 1
ATOM 745 C CA . SER A 1 96 ? -7.880 1.539 -5.898 1.00 96.19 96 SER A CA 1
ATOM 746 C C . SER A 1 96 ? -6.516 2.077 -6.292 1.00 96.19 96 SER A C 1
ATOM 748 O O . SER A 1 96 ? -6.108 3.116 -5.787 1.00 96.19 96 SER A O 1
ATOM 750 N N . ILE A 1 97 ? -5.811 1.389 -7.194 1.00 95.75 97 ILE A N 1
ATOM 751 C CA . ILE A 1 97 ? -4.561 1.875 -7.796 1.00 95.75 97 ILE A CA 1
ATOM 752 C C . ILE A 1 97 ? -4.883 2.307 -9.220 1.00 95.75 97 ILE A C 1
ATOM 754 O O . ILE A 1 97 ? -5.395 1.515 -10.007 1.00 95.75 97 ILE A O 1
ATOM 758 N N . GLN A 1 98 ? -4.608 3.569 -9.530 1.00 94.25 98 GLN A N 1
ATOM 759 C CA . GLN A 1 98 ? -5.007 4.180 -10.793 1.00 94.25 98 GLN A CA 1
ATOM 760 C C . GLN A 1 98 ? -3.958 3.954 -11.896 1.00 94.25 98 GLN A C 1
ATOM 762 O O . GLN A 1 98 ? -2.756 3.913 -11.596 1.00 94.25 98 GLN A O 1
ATOM 767 N N . PRO A 1 99 ? -4.380 3.866 -13.173 1.00 91.38 99 PRO A N 1
ATOM 768 C CA . PRO A 1 99 ? -3.452 3.858 -14.290 1.00 91.38 99 PRO A CA 1
ATOM 769 C C . PRO A 1 99 ? -2.701 5.192 -14.371 1.00 91.38 99 PRO A C 1
ATOM 771 O O . PRO A 1 99 ? -3.296 6.263 -14.215 1.00 91.38 99 PRO A O 1
ATOM 774 N N . MET A 1 100 ? -1.401 5.132 -14.638 1.00 85.62 100 MET A N 1
ATOM 775 C CA . MET A 1 100 ? -0.590 6.306 -14.921 1.00 85.62 100 MET A CA 1
ATOM 776 C C . MET A 1 100 ? -0.910 6.816 -16.324 1.00 85.62 100 MET A C 1
ATOM 778 O O . MET A 1 100 ? -0.964 6.059 -17.289 1.00 85.62 100 MET A O 1
ATOM 782 N N . THR A 1 101 ? -1.147 8.118 -16.433 1.00 72.88 101 THR A N 1
ATOM 783 C CA . THR A 1 101 ? -1.323 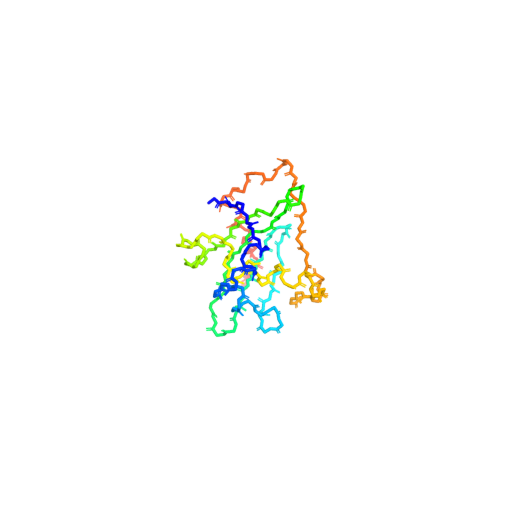8.806 -17.716 1.00 72.88 101 THR A CA 1
ATOM 784 C C . THR A 1 101 ? -0.022 9.500 -18.118 1.00 72.88 101 THR A C 1
ATOM 786 O O . THR A 1 101 ? 0.700 9.987 -17.245 1.00 72.88 101 THR A O 1
ATOM 789 N N . ASP A 1 102 ? 0.253 9.620 -19.420 1.00 57.06 102 ASP A N 1
ATOM 790 C CA . ASP A 1 102 ? 1.461 10.275 -19.973 1.00 57.06 102 ASP A CA 1
ATOM 791 C C . ASP A 1 102 ? 1.736 11.679 -19.382 1.00 57.06 102 ASP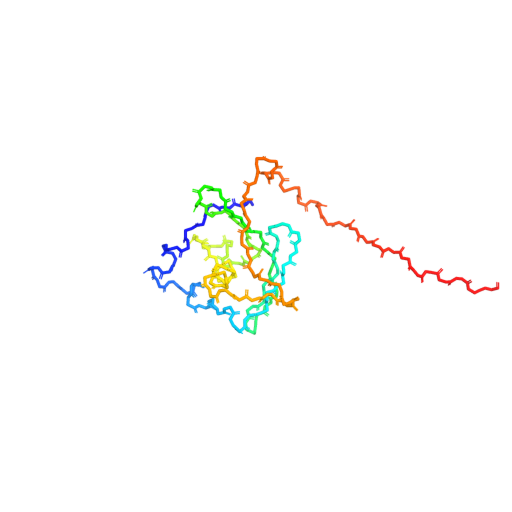 A C 1
ATOM 793 O O . ASP A 1 102 ? 2.881 12.112 -19.263 1.00 57.06 102 ASP A O 1
ATOM 797 N N . GLU A 1 103 ? 0.698 12.387 -18.925 1.00 50.84 103 GLU A N 1
ATOM 798 C CA . GLU A 1 103 ? 0.811 13.708 -18.289 1.00 50.84 103 GLU A CA 1
ATOM 799 C C . GLU A 1 103 ? 1.475 13.702 -16.893 1.00 50.84 103 GLU A C 1
ATOM 801 O O . GLU A 1 103 ? 1.777 14.767 -16.357 1.00 50.84 103 GLU A O 1
ATOM 806 N N . THR A 1 104 ? 1.721 12.538 -16.276 1.00 48.94 104 THR A N 1
ATOM 807 C CA . THR A 1 104 ? 2.008 12.440 -14.826 1.00 48.94 104 THR A CA 1
ATOM 808 C C . THR A 1 104 ? 3.415 11.987 -14.412 1.00 48.94 104 THR A C 1
ATOM 810 O O . THR A 1 104 ? 3.689 11.908 -13.216 1.00 48.94 104 THR A O 1
ATOM 813 N N . ILE A 1 105 ? 4.366 11.824 -15.343 1.00 44.25 105 ILE A N 1
ATOM 814 C CA . ILE A 1 105 ? 5.782 11.517 -15.009 1.00 44.25 105 ILE A CA 1
ATOM 815 C C . ILE A 1 105 ? 6.497 12.705 -14.312 1.00 44.25 105 ILE A C 1
ATOM 817 O O . ILE A 1 105 ? 7.605 12.580 -13.792 1.00 44.25 105 ILE A O 1
ATOM 821 N N . ARG A 1 106 ? 5.856 13.879 -14.221 1.00 40.28 106 ARG A N 1
ATOM 822 C CA . ARG A 1 106 ? 6.372 15.054 -13.501 1.00 40.28 106 ARG A CA 1
ATOM 823 C C . ARG A 1 106 ? 5.592 15.295 -12.211 1.00 40.28 106 ARG A C 1
ATOM 825 O O . ARG A 1 106 ? 4.778 16.206 -12.130 1.00 40.28 106 ARG A O 1
ATOM 832 N N . VAL A 1 107 ? 5.846 14.488 -11.184 1.00 43.09 107 VAL A N 1
ATOM 833 C CA . VAL A 1 107 ? 5.474 14.880 -9.818 1.00 43.09 107 VAL A CA 1
ATOM 834 C C . VAL A 1 107 ? 6.480 15.929 -9.360 1.00 43.09 107 VAL A C 1
ATOM 836 O O . VAL A 1 107 ? 7.583 15.586 -8.931 1.00 43.09 107 VAL A O 1
ATOM 839 N N . ASP A 1 108 ? 6.097 17.196 -9.485 1.00 37.94 108 ASP A N 1
ATOM 840 C CA . ASP A 1 108 ? 6.810 18.316 -8.880 1.00 37.94 108 ASP A CA 1
ATOM 841 C C . ASP A 1 108 ? 6.819 18.114 -7.349 1.00 37.94 108 ASP A C 1
ATOM 843 O O . ASP A 1 108 ? 5.748 17.962 -6.746 1.00 37.94 108 ASP A O 1
ATOM 847 N N . PRO A 1 109 ? 7.988 18.026 -6.690 1.00 43.72 109 PRO A N 1
ATOM 848 C CA . PRO A 1 109 ? 8.069 17.832 -5.241 1.00 43.72 109 PRO A CA 1
ATOM 849 C C . PRO A 1 109 ? 7.452 18.986 -4.429 1.00 43.72 109 PRO A C 1
ATOM 851 O O . PRO A 1 109 ? 7.192 18.796 -3.243 1.00 43.72 109 PRO A O 1
ATOM 854 N N . ASP A 1 110 ? 7.158 20.127 -5.062 1.00 43.69 110 ASP A N 1
ATOM 855 C CA . ASP A 1 110 ? 6.594 21.330 -4.436 1.00 43.69 110 ASP A CA 1
ATOM 856 C C . ASP A 1 110 ? 5.053 21.405 -4.442 1.00 43.69 110 ASP A C 1
ATOM 858 O O . ASP A 1 110 ? 4.475 22.389 -3.978 1.00 43.69 110 ASP A O 1
ATOM 862 N N . ALA A 1 111 ? 4.340 20.368 -4.900 1.00 45.62 111 ALA A N 1
ATOM 863 C CA . ALA A 1 111 ? 2.870 20.365 -4.965 1.00 45.62 111 ALA A CA 1
ATOM 864 C C . ALA A 1 111 ? 2.150 20.218 -3.596 1.00 45.62 111 ALA A C 1
ATOM 866 O O . ALA A 1 111 ? 1.050 19.670 -3.519 1.00 45.62 111 ALA A O 1
ATOM 867 N N . GLN A 1 112 ? 2.739 20.720 -2.506 1.00 46.88 112 GLN A N 1
ATOM 868 C CA . GLN A 1 112 ? 2.056 20.922 -1.226 1.00 46.88 112 GLN A CA 1
ATOM 869 C C . GLN A 1 112 ? 2.398 22.279 -0.607 1.00 46.88 112 GLN A C 1
ATOM 871 O O . GLN A 1 112 ? 3.263 22.336 0.256 1.00 46.88 112 GLN A O 1
ATOM 876 N N . VAL A 1 113 ? 1.636 23.331 -0.934 1.00 40.75 113 VAL A N 1
ATOM 877 C CA . VAL A 1 113 ? 1.129 24.283 0.073 1.00 40.75 113 VAL A CA 1
ATOM 878 C C . VAL A 1 113 ? -0.131 24.974 -0.469 1.00 40.75 113 VAL A C 1
ATOM 880 O O . VAL A 1 113 ? -0.042 26.046 -1.054 1.00 40.75 113 VAL A O 1
ATOM 883 N N . ASP A 1 114 ? -1.318 24.421 -0.215 1.00 37.25 114 ASP A N 1
ATOM 884 C CA . ASP A 1 114 ? -2.528 25.252 -0.164 1.00 37.25 114 ASP A CA 1
ATOM 885 C C . ASP A 1 114 ? -2.947 25.370 1.303 1.00 37.25 114 ASP A C 1
ATOM 887 O O . ASP A 1 114 ? -3.737 24.601 1.850 1.00 37.25 114 ASP A O 1
ATOM 891 N N . ARG A 1 115 ? -2.290 26.299 2.007 1.00 43.94 115 ARG A N 1
ATOM 892 C CA . ARG A 1 115 ? -2.741 26.734 3.329 1.00 43.94 115 ARG A CA 1
ATOM 893 C C . ARG A 1 115 ? -3.895 27.697 3.105 1.00 43.94 115 ARG A C 1
ATOM 895 O O . ARG A 1 115 ? -3.681 28.899 2.965 1.00 43.94 115 ARG A O 1
ATOM 902 N N . VAL A 1 116 ? -5.112 27.171 3.166 1.00 40.78 116 VAL A N 1
ATOM 903 C CA . VAL A 1 116 ? -6.296 27.968 3.486 1.00 40.78 116 VAL A CA 1
ATOM 904 C C . VAL A 1 116 ? -6.052 28.617 4.854 1.00 40.78 116 VAL A C 1
ATOM 906 O O . VAL A 1 116 ? -6.106 27.967 5.895 1.00 40.78 116 VAL A O 1
ATOM 909 N N . ARG A 1 117 ? -5.710 29.907 4.855 1.00 50.31 117 ARG A N 1
ATOM 910 C CA . ARG A 1 117 ? -5.768 30.777 6.034 1.00 50.31 117 ARG A CA 1
ATOM 911 C C . ARG A 1 117 ? -6.992 31.662 5.892 1.00 50.31 117 ARG A C 1
ATOM 913 O O . ARG A 1 117 ? -6.941 32.634 5.141 1.00 50.31 117 ARG A O 1
ATOM 920 N N . THR A 1 118 ? -8.062 31.388 6.634 1.00 50.16 118 THR A N 1
ATOM 921 C CA . THR A 1 118 ? -9.064 32.424 6.925 1.00 50.16 118 THR A CA 1
ATOM 922 C C . THR A 1 118 ? -9.856 32.116 8.197 1.00 50.16 118 THR A C 1
ATOM 924 O O . THR A 1 118 ? -10.832 31.385 8.144 1.00 50.16 118 THR A O 1
ATOM 927 N N . ASP A 1 119 ? -9.471 32.735 9.316 1.00 53.84 119 ASP A N 1
ATOM 928 C CA . ASP A 1 119 ? -10.365 33.129 10.424 1.00 53.84 119 ASP A CA 1
ATOM 929 C C . ASP A 1 119 ? -9.687 34.145 11.372 1.00 53.84 119 ASP A C 1
ATOM 931 O O . ASP A 1 119 ? -9.584 33.981 12.582 1.00 53.84 119 ASP A O 1
ATOM 935 N N . GLY A 1 120 ? -9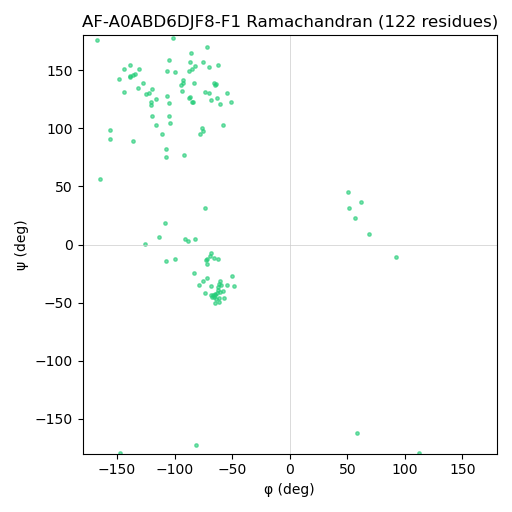.233 35.273 10.819 1.00 44.84 120 GLY A N 1
ATOM 936 C CA . GLY A 1 120 ? -8.785 36.421 11.613 1.00 44.84 120 GLY A CA 1
ATOM 937 C C . GLY A 1 120 ? -9.920 37.410 11.871 1.00 44.84 120 GLY A C 1
ATOM 938 O O . GLY A 1 120 ? -9.984 38.445 11.213 1.00 44.84 120 GLY A O 1
ATOM 939 N N . GLY A 1 121 ? -10.823 37.105 12.804 1.00 44.94 121 GLY A N 1
ATOM 940 C CA . GLY A 1 121 ? -11.818 38.065 13.281 1.00 44.94 121 GLY A CA 1
ATOM 941 C C . GLY A 1 121 ? -11.156 39.265 13.967 1.00 44.94 121 GLY A C 1
ATOM 942 O O . GLY A 1 121 ? -10.394 39.097 14.916 1.00 44.94 121 GLY A O 1
ATOM 943 N N . VAL A 1 122 ? -11.480 40.484 13.529 1.00 46.28 122 VAL A N 1
ATOM 944 C CA . VAL A 1 122 ? -11.149 41.710 14.267 1.00 46.28 122 VAL A CA 1
ATOM 945 C C . VAL A 1 122 ? -12.421 42.231 14.919 1.00 46.28 122 VAL A C 1
ATOM 947 O O . VAL A 1 122 ? -13.336 42.705 14.253 1.00 46.28 122 VAL A O 1
ATOM 950 N N . ARG A 1 123 ? -12.462 42.136 16.250 1.00 43.81 123 ARG A N 1
ATOM 951 C CA . ARG A 1 123 ? -13.338 42.951 17.090 1.00 43.81 123 ARG A CA 1
ATOM 952 C C . ARG A 1 123 ? -12.633 44.277 17.364 1.00 43.81 123 ARG A C 1
ATOM 954 O O . ARG A 1 123 ? -11.565 44.263 17.977 1.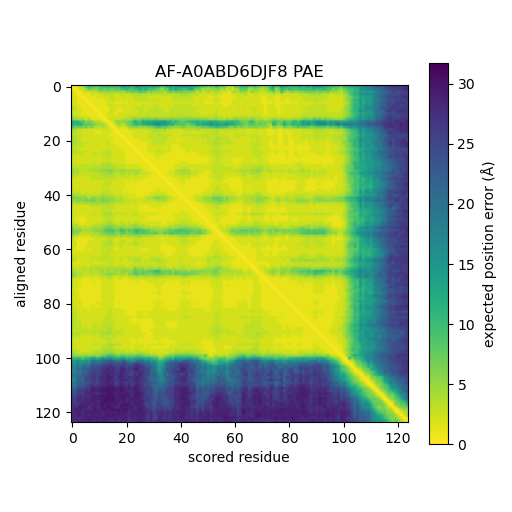00 43.81 123 ARG A O 1
ATOM 961 N N . ARG A 1 124 ? -13.261 45.392 17.000 1.00 51.25 124 ARG A N 1
ATOM 962 C CA . ARG A 1 124 ? -13.325 46.595 17.836 1.00 51.25 124 ARG A CA 1
ATOM 963 C C . ARG A 1 124 ? -14.440 47.513 17.374 1.00 51.25 124 ARG A C 1
ATOM 965 O O . ARG A 1 124 ? -14.551 47.702 16.147 1.00 51.25 124 ARG A O 1
#

pLDDT: mean 84.72, std 19.51, range [37.25, 98.5]

Sequence (124 aa):
MPRQLDFEAERDRGGDSWERADPRAALIEQFGRYGYRVTLPGGSVHHLALGHDSGAYEGRCDCRGFEYQDGPCAHLCTVRKAVDLALTDDQDQPVSIQPMTDETIRVDPDAQVDRVRTDGGVRR

Radius of gyration: 16.48 Å; Cα contacts (8 Å, |Δi|>4): 196; chains: 1; bounding box: 33×62×38 Å

Mean predicted aligned error: 8.81 Å

InterPro domains:
  IPR007527 Zinc finger, SWIM-type [PF04434] (36-79)
  IPR007527 Zinc finger, SWIM-type [PS50966] (46-84)

Foldseek 3Di:
DKDWADLVVVVVVVDPLLVQQDLVQWAWDDDDQFWIWIDGVPGDIKIKGWADEPRIIIMDIPDPQRVPDDHDGNRRSNLVVQQVVQHAHPVRHTRDHYHDDPVPPDPPPPPDDPPPDDDDDDDD

Organism: NCBI:txid755306

Nearest PDB structures (foldseek):
  3jtz-assembly1_A  TM=8.249E-01  e=1.330E+00  Yersinia pestis
  3rmp-assembly1_C  TM=6.512E-01  e=2.318E+00  Yersinia pestis
  3ju0-assembly1_A  TM=5.006E-01  e=8.471E+00  Pectobacterium atrosepticum
  6cgd-assembly1_A  TM=3.801E-01  e=5.500E+00  Staphylococcus aureus

Secondary structure (DSSP, 8-state):
--EEE-HHHHHHTT-HHHHH--TTTSEEEEETTTEEEEE-TTS-EEEEEEEEETTEEEEEE-SHHHHHSSS--HHHHHHHHHHHTT-B-TTSPBP--EEPPGGGS---TT--------------

Solvent-accessible surface area (backbone atoms only — not comparable to full-atom values): 7475 Å² total; per-residue (Å²): 126,70,42,80,41,50,64,65,62,40,50,75,68,67,35,72,32,44,73,69,29,49,50,88,67,30,51,42,42,78,42,86,80,41,34,34,40,34,27,48,77,98,54,67,78,35,53,32,39,42,30,26,50,101,86,46,33,38,31,39,56,76,42,69,58,36,74,76,42,92,54,57,25,30,65,56,39,17,55,56,49,22,39,77,68,70,34,57,32,82,80,73,41,75,44,74,77,37,74,61,54,92,88,58,88,71,75,64,91,73,84,75,81,87,77,87,80,85,84,85,83,80,89,130